Protein AF-A0A8C1Q3W9-F1 (afdb_monomer_lite)

Foldseek 3Di:
DLVVVVVLCCCLVPVLVVLVVVLVVLVVVLVVLVVVLVVLLVVLVVQLVVLVVLCVDPPRNVVSVVSNVVSVVVNVVSVVVVVVSVCCVVVPSVVSVVVSVVSVVVVVVVVVVVVVVLVVVVVVVVVCVVVVPDDPPVVVVVVVSVCCVPPVD

Secondary structure (DSSP, 8-state):
-HHHHHHHHHIIIIIHHHHHHHHHHHHHHHHHHHHHHHHHHHHHHHHHHHHHHHHTSTTTHHHHHHHHHHHHHHHHHHHHHHHHHHHIIIIIIIHHHHHHHHHHHHHHHHHHHHHHHHHHHHHHHHHHHHTT--SSSHHHHHHHHHHHHHH--

Organism: Cyprinus carpio (NCBI:txid7962)

pLDDT: mean 86.22, std 15.68, range [40.78, 98.06]

Radius of gyration: 32.26 Å; chains: 1; bounding box: 64×24×93 Å

Sequence (153 aa):
MMVLFWVIQNLMDQFNPGLQQLVTLGNGYIKAFQALALTSEAYFSTLAKMGEQALNTLSSRSLGDVLIQISETQRKLTAEVEGVFRWFHVEVLQAMDKNVKLDEEYIEGSRRVYELEVRSQAAALERQLRRGAFRDSLVSLCIHMCINLHFGL

Structure (mmCIF, N/CA/C/O backbone):
data_AF-A0A8C1Q3W9-F1
#
_entry.id   AF-A0A8C1Q3W9-F1
#
loop_
_atom_site.group_PDB
_atom_site.id
_atom_site.type_symbol
_atom_site.label_atom_id
_atom_site.label_alt_id
_atom_site.label_comp_id
_atom_site.label_asym_id
_atom_site.label_entity_id
_atom_site.label_seq_id
_atom_site.pdbx_PDB_ins_code
_atom_site.Cartn_x
_atom_site.Cartn_y
_atom_site.Cartn_z
_atom_site.occupancy
_atom_site.B_iso_or_equiv
_atom_site.auth_seq_id
_atom_site.auth_comp_id
_atom_site.auth_asym_id
_atom_site.auth_atom_id
_atom_site.pdbx_PDB_model_num
ATOM 1 N N . MET A 1 1 ? 9.306 11.105 -34.667 1.00 58.03 1 MET A N 1
ATOM 2 C CA . MET A 1 1 ? 10.291 10.429 -33.796 1.00 58.03 1 MET A CA 1
ATOM 3 C C . MET A 1 1 ? 10.393 11.108 -32.429 1.00 58.03 1 MET A C 1
ATOM 5 O O . MET A 1 1 ? 10.198 10.426 -31.434 1.00 58.03 1 MET A O 1
ATOM 9 N N . MET A 1 2 ? 10.536 12.439 -32.374 1.00 67.81 2 MET A N 1
ATOM 10 C CA . MET A 1 2 ? 10.587 13.246 -31.136 1.00 67.81 2 MET A CA 1
ATOM 11 C C . MET A 1 2 ? 9.444 12.996 -30.121 1.00 67.81 2 MET A C 1
ATOM 13 O O . MET A 1 2 ? 9.689 12.917 -28.922 1.00 67.81 2 MET A O 1
ATOM 17 N N . VAL A 1 3 ? 8.200 12.798 -30.584 1.00 74.62 3 VAL A N 1
ATOM 18 C CA . VAL A 1 3 ? 7.041 12.528 -29.700 1.00 74.62 3 VAL A CA 1
ATOM 19 C C . VAL A 1 3 ? 7.168 11.187 -28.971 1.00 74.62 3 VAL A C 1
ATOM 21 O O . VAL A 1 3 ? 6.897 11.114 -27.779 1.00 74.62 3 VAL A O 1
ATOM 24 N N . LEU A 1 4 ? 7.609 10.132 -29.662 1.00 79.25 4 LEU A N 1
ATOM 25 C CA . LEU A 1 4 ? 7.753 8.804 -29.059 1.00 79.25 4 LEU A CA 1
ATOM 26 C C . LEU A 1 4 ? 8.857 8.804 -27.995 1.00 79.25 4 LEU A C 1
ATOM 28 O O . LEU A 1 4 ? 8.660 8.262 -26.914 1.00 79.25 4 LEU A O 1
ATOM 32 N N . PHE A 1 5 ? 9.984 9.463 -28.281 1.00 79.56 5 PHE A N 1
ATOM 33 C CA . PHE A 1 5 ? 11.069 9.626 -27.315 1.00 79.56 5 PHE A CA 1
ATOM 34 C C . PHE A 1 5 ? 10.598 10.361 -26.054 1.00 79.56 5 PHE A C 1
ATOM 36 O O . PHE A 1 5 ? 10.827 9.884 -24.947 1.00 79.56 5 PHE A O 1
ATOM 43 N N . TRP A 1 6 ? 9.871 11.471 -26.216 1.00 83.88 6 TRP A N 1
ATOM 44 C CA . TRP A 1 6 ? 9.343 12.229 -25.083 1.00 83.88 6 TRP A CA 1
ATOM 45 C C . TRP A 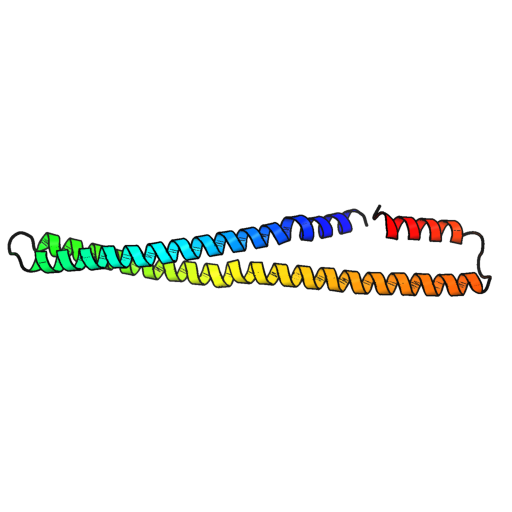1 6 ? 8.366 11.414 -24.227 1.00 83.88 6 TRP A C 1
ATOM 47 O O . TRP A 1 6 ? 8.448 11.463 -23.003 1.00 83.88 6 TRP A O 1
ATOM 57 N N . VAL A 1 7 ? 7.479 10.630 -24.849 1.00 88.06 7 VAL A N 1
ATOM 58 C CA . VAL A 1 7 ? 6.531 9.767 -24.123 1.00 88.06 7 VAL A CA 1
ATOM 59 C C . VAL A 1 7 ? 7.265 8.707 -23.300 1.00 88.06 7 VAL A C 1
ATOM 61 O O . VAL A 1 7 ? 6.957 8.540 -22.124 1.00 88.06 7 VAL A O 1
ATOM 64 N N . ILE A 1 8 ? 8.260 8.028 -23.880 1.00 86.81 8 ILE A N 1
ATOM 65 C CA . ILE A 1 8 ? 9.045 7.009 -23.163 1.00 86.81 8 ILE A CA 1
ATOM 66 C C . ILE A 1 8 ? 9.869 7.638 -22.033 1.00 86.81 8 ILE A C 1
ATOM 68 O O . ILE A 1 8 ? 9.923 7.084 -20.937 1.00 86.81 8 ILE A O 1
ATOM 72 N N . GLN A 1 9 ? 10.457 8.815 -22.262 1.00 88.38 9 GLN A N 1
ATOM 73 C CA . GLN A 1 9 ? 11.195 9.537 -21.227 1.00 88.38 9 GLN A CA 1
ATOM 74 C C . GLN A 1 9 ? 10.273 9.962 -20.077 1.00 88.38 9 GLN A C 1
ATOM 76 O O . GLN A 1 9 ? 10.610 9.778 -18.914 1.00 88.38 9 GLN A O 1
ATOM 81 N N . ASN A 1 10 ? 9.083 10.490 -20.381 1.00 93.12 10 ASN A N 1
ATOM 82 C CA . ASN A 1 10 ? 8.109 10.876 -19.362 1.00 93.12 10 ASN A CA 1
ATOM 83 C C . ASN A 1 10 ? 7.619 9.670 -18.541 1.00 93.12 10 ASN A C 1
ATOM 85 O O . ASN A 1 10 ? 7.509 9.765 -17.317 1.00 93.12 10 ASN A O 1
ATOM 89 N N . LEU A 1 11 ? 7.375 8.537 -19.205 1.00 92.94 11 LEU A N 1
ATOM 90 C CA . LEU A 1 11 ? 6.970 7.293 -18.558 1.00 92.94 11 LEU A CA 1
ATOM 91 C C . LEU A 1 11 ? 8.024 6.821 -17.542 1.00 92.94 11 LEU A C 1
ATOM 93 O O . LEU A 1 11 ? 7.684 6.532 -16.397 1.00 92.94 11 LEU A O 1
ATOM 97 N N . MET A 1 12 ? 9.300 6.807 -17.937 1.00 92.88 12 MET A N 1
ATOM 98 C CA . MET A 1 12 ? 10.393 6.318 -17.089 1.00 92.88 12 MET A CA 1
ATOM 99 C C . MET A 1 12 ? 10.824 7.300 -16.003 1.00 92.88 12 MET A C 1
ATOM 101 O O . MET A 1 12 ? 11.108 6.877 -14.887 1.00 92.88 12 MET A O 1
ATOM 105 N N . ASP A 1 13 ? 10.855 8.597 -16.299 1.00 92.88 13 ASP A N 1
ATOM 106 C CA . ASP A 1 13 ? 11.418 9.586 -15.375 1.00 92.88 13 ASP A CA 1
ATOM 107 C C . ASP A 1 13 ? 10.385 10.166 -14.409 1.00 92.88 13 ASP A C 1
ATOM 109 O O . ASP A 1 13 ? 10.751 10.698 -13.362 1.00 92.88 13 ASP A O 1
ATOM 113 N N . GLN A 1 14 ? 9.097 10.127 -14.765 1.00 94.31 14 GLN A N 1
ATOM 114 C CA . GLN A 1 14 ? 8.042 10.767 -13.975 1.00 94.31 14 GLN A CA 1
ATOM 115 C C . GLN A 1 14 ? 6.964 9.777 -13.556 1.00 94.31 14 GLN A C 1
ATOM 117 O O . GLN A 1 14 ? 6.680 9.653 -12.365 1.00 94.31 14 GLN A O 1
ATOM 122 N N . PHE A 1 15 ? 6.362 9.066 -14.511 1.00 96.06 15 PHE A N 1
ATOM 123 C CA . PHE A 1 15 ? 5.197 8.232 -14.221 1.00 96.06 15 PHE A CA 1
ATOM 124 C C . PHE A 1 15 ? 5.551 7.021 -13.350 1.00 96.06 15 PHE A C 1
ATOM 126 O O . PHE A 1 15 ? 4.966 6.851 -12.281 1.00 96.06 15 PHE A O 1
ATOM 133 N N . ASN A 1 16 ? 6.550 6.227 -13.745 1.00 96.19 16 ASN A N 1
ATOM 134 C CA . ASN A 1 16 ? 6.973 5.033 -13.007 1.00 96.19 16 ASN A CA 1
ATOM 135 C C . ASN A 1 16 ? 7.504 5.348 -11.596 1.00 96.19 16 ASN A C 1
ATOM 137 O O . ASN A 1 16 ? 7.031 4.729 -10.637 1.00 96.19 16 ASN A O 1
ATOM 141 N N . PRO A 1 17 ? 8.388 6.347 -11.404 1.00 97.19 17 PRO A N 1
ATOM 142 C CA . PRO A 1 17 ? 8.774 6.803 -10.070 1.00 97.19 17 PRO A CA 1
ATOM 143 C C . PRO A 1 17 ? 7.583 7.310 -9.244 1.00 97.19 17 PRO A C 1
ATOM 145 O O . PRO A 1 17 ? 7.495 7.032 -8.047 1.00 97.19 17 PRO A O 1
ATOM 148 N N . GLY A 1 18 ? 6.625 7.998 -9.877 1.00 97.44 18 GLY A N 1
ATOM 149 C CA . GLY A 1 18 ? 5.381 8.426 -9.236 1.00 97.44 18 GLY A CA 1
ATOM 150 C C . GLY A 1 18 ? 4.522 7.252 -8.753 1.00 97.44 18 GLY A C 1
ATOM 151 O O . GLY A 1 18 ? 4.019 7.276 -7.628 1.00 97.44 18 GLY A O 1
ATOM 152 N N . LEU A 1 19 ? 4.402 6.186 -9.552 1.00 97.25 19 LEU A N 1
ATOM 153 C CA . LEU A 1 19 ? 3.721 4.952 -9.149 1.00 97.25 19 LEU A CA 1
ATOM 154 C C . LEU A 1 19 ? 4.442 4.246 -7.996 1.00 97.25 19 LEU A C 1
ATOM 156 O O . LEU A 1 19 ? 3.788 3.832 -7.041 1.00 97.25 19 LEU A O 1
ATOM 160 N N . GLN A 1 20 ? 5.774 4.156 -8.020 1.00 97.31 20 GLN A N 1
ATOM 161 C CA . GLN A 1 20 ? 6.545 3.591 -6.901 1.00 97.31 20 GLN A CA 1
ATOM 162 C C . GLN A 1 20 ? 6.360 4.394 -5.606 1.00 97.31 20 GLN A C 1
ATOM 164 O O . GLN A 1 20 ? 6.233 3.822 -4.515 1.00 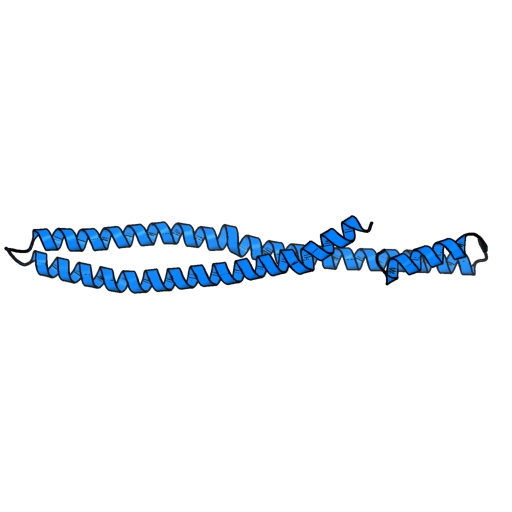97.31 20 GLN A O 1
ATOM 169 N N . GLN A 1 21 ? 6.294 5.724 -5.706 1.00 97.56 21 GLN A N 1
ATOM 170 C CA . GLN A 1 21 ? 5.977 6.575 -4.563 1.00 97.56 21 GLN A CA 1
ATOM 171 C C . GLN A 1 21 ? 4.558 6.302 -4.047 1.00 97.56 21 GLN A C 1
ATOM 173 O O . GLN A 1 21 ? 4.365 6.170 -2.836 1.00 97.56 21 GLN A O 1
ATOM 178 N N . LEU A 1 22 ? 3.575 6.158 -4.940 1.00 97.44 22 LEU A N 1
ATOM 179 C CA . LEU A 1 22 ? 2.203 5.811 -4.569 1.00 97.44 22 LEU A CA 1
ATOM 180 C C . LEU A 1 22 ? 2.126 4.440 -3.879 1.00 97.44 22 LEU A C 1
ATOM 182 O O . LEU A 1 22 ? 1.448 4.312 -2.861 1.00 97.44 22 LEU A O 1
ATOM 186 N N . VAL A 1 23 ? 2.878 3.445 -4.359 1.00 97.88 23 VAL A N 1
ATOM 187 C CA . VAL A 1 23 ? 3.012 2.129 -3.711 1.00 97.88 23 VAL A CA 1
ATOM 188 C C . VAL A 1 23 ? 3.602 2.267 -2.307 1.00 97.88 23 VAL A C 1
ATOM 190 O O . VAL A 1 23 ? 3.104 1.667 -1.353 1.00 97.88 23 VAL A O 1
ATOM 193 N N . THR A 1 24 ? 4.635 3.093 -2.145 1.00 97.75 24 THR A N 1
ATOM 194 C CA . THR A 1 24 ? 5.263 3.353 -0.841 1.00 97.75 24 THR A CA 1
ATOM 195 C C . THR A 1 24 ? 4.275 3.989 0.139 1.00 97.75 24 THR A C 1
ATOM 197 O O . THR A 1 24 ? 4.137 3.524 1.274 1.00 97.75 24 THR A O 1
ATOM 200 N N . LEU A 1 25 ? 3.540 5.011 -0.307 1.00 98.06 25 LEU A N 1
ATOM 201 C CA . LEU A 1 25 ? 2.506 5.675 0.487 1.00 98.06 25 LEU A CA 1
ATOM 202 C C . LEU A 1 25 ? 1.357 4.720 0.833 1.00 98.06 25 LEU A C 1
ATOM 204 O O . LEU A 1 25 ? 0.938 4.664 1.988 1.00 98.06 25 LEU A O 1
ATOM 208 N N . GLY A 1 26 ? 0.896 3.918 -0.128 1.00 97.38 26 GLY A N 1
ATOM 209 C CA . GLY A 1 26 ? -0.143 2.910 0.077 1.00 97.38 26 GLY A CA 1
ATOM 210 C C . GLY A 1 26 ? 0.257 1.854 1.110 1.00 97.38 26 GLY A C 1
ATOM 211 O O . GLY A 1 26 ? -0.532 1.519 1.993 1.00 97.38 26 GLY A O 1
ATOM 212 N N . ASN A 1 27 ? 1.508 1.389 1.077 1.00 96.88 27 ASN A N 1
ATOM 213 C CA . ASN A 1 27 ? 2.042 0.479 2.092 1.00 96.88 27 ASN A CA 1
ATOM 214 C C . ASN A 1 27 ? 2.132 1.139 3.477 1.00 96.88 27 ASN A C 1
ATOM 216 O O . ASN A 1 27 ? 1.846 0.496 4.488 1.00 96.88 27 ASN A O 1
ATOM 220 N N . GLY A 1 28 ? 2.500 2.422 3.538 1.00 97.19 28 GLY A N 1
ATOM 221 C CA . GLY A 1 28 ? 2.447 3.206 4.773 1.00 97.19 28 GLY A CA 1
ATOM 222 C C . GLY A 1 28 ? 1.026 3.299 5.337 1.00 97.19 28 GLY A C 1
ATOM 223 O O . GLY A 1 28 ? 0.820 3.086 6.531 1.00 97.19 28 GLY A O 1
ATOM 224 N N . TYR A 1 29 ? 0.041 3.531 4.468 1.00 96.25 29 TYR A N 1
ATOM 225 C CA . TYR A 1 29 ? -1.371 3.609 4.836 1.00 96.25 29 TYR A CA 1
ATOM 226 C C . TYR A 1 29 ? -1.908 2.277 5.385 1.00 96.25 29 TYR A C 1
ATOM 228 O O . TYR A 1 29 ? -2.546 2.263 6.437 1.00 96.25 29 TYR A O 1
ATOM 236 N N . ILE A 1 30 ? -1.571 1.145 4.753 1.00 95.81 30 ILE A N 1
ATOM 237 C CA . ILE A 1 30 ? -1.917 -0.196 5.262 1.00 95.81 30 ILE A CA 1
ATOM 238 C C . ILE A 1 30 ? -1.329 -0.425 6.658 1.00 95.81 30 ILE A C 1
ATOM 240 O O . ILE A 1 30 ? -2.037 -0.878 7.555 1.00 95.81 30 ILE A O 1
ATOM 244 N N . LYS A 1 31 ? -0.049 -0.093 6.871 1.00 96.00 31 LYS A N 1
ATOM 245 C CA . LYS A 1 31 ? 0.604 -0.254 8.181 1.00 96.00 31 LYS A CA 1
ATOM 246 C C . LYS A 1 31 ? -0.065 0.596 9.260 1.00 96.00 31 LYS A C 1
ATOM 248 O O . LYS A 1 31 ? -0.274 0.118 10.373 1.00 96.00 31 LYS A O 1
ATOM 253 N N . ALA A 1 32 ? -0.420 1.838 8.932 1.00 96.31 32 ALA A N 1
ATOM 254 C CA . ALA A 1 32 ? -1.143 2.716 9.846 1.00 96.31 32 ALA A CA 1
ATOM 255 C C . ALA A 1 32 ? -2.517 2.133 10.211 1.00 96.31 32 ALA A C 1
ATOM 257 O O . ALA A 1 32 ? -2.884 2.121 11.385 1.00 96.31 32 ALA A O 1
ATOM 258 N N . PHE A 1 33 ? -3.242 1.582 9.233 1.00 94.25 33 PHE A N 1
ATOM 259 C CA . PHE A 1 33 ? -4.515 0.915 9.488 1.00 94.25 33 PHE A CA 1
ATOM 260 C C . PHE A 1 33 ? -4.356 -0.342 10.353 1.00 94.25 33 PHE A C 1
ATOM 262 O O . PHE A 1 33 ? -5.115 -0.524 11.297 1.00 94.25 33 PHE A O 1
ATOM 269 N N . GLN A 1 34 ? -3.347 -1.179 10.104 1.00 94.81 34 GLN A N 1
ATOM 270 C CA . GLN A 1 34 ? -3.062 -2.353 10.940 1.00 94.81 34 GLN A CA 1
ATOM 271 C C . GLN A 1 34 ? -2.768 -1.961 12.396 1.00 94.81 34 GLN A C 1
ATOM 273 O O . GLN A 1 34 ? -3.280 -2.585 13.324 1.00 94.81 34 GLN A O 1
ATOM 278 N N . ALA A 1 35 ? -1.991 -0.896 12.610 1.00 95.88 35 ALA A N 1
ATOM 279 C CA . ALA A 1 35 ? -1.732 -0.364 13.946 1.00 95.88 35 ALA A CA 1
ATOM 280 C C . ALA A 1 35 ? -3.013 0.177 14.612 1.00 95.88 35 ALA A C 1
ATOM 282 O O . ALA A 1 35 ? -3.250 -0.063 15.800 1.00 95.88 35 ALA A O 1
ATOM 283 N N . LEU A 1 36 ? -3.869 0.862 13.848 1.00 94.88 36 LEU A N 1
ATOM 284 C CA . LEU A 1 36 ? -5.172 1.324 14.324 1.00 94.88 36 LEU A CA 1
ATOM 285 C C . LEU A 1 36 ? -6.081 0.146 14.699 1.00 94.88 36 LEU A C 1
ATOM 287 O O . LEU A 1 36 ? -6.671 0.158 15.773 1.00 94.88 36 LEU A O 1
ATOM 291 N N . ALA A 1 37 ? -6.156 -0.891 13.864 1.00 94.31 37 ALA A N 1
ATOM 292 C CA . ALA A 1 37 ? -6.959 -2.083 14.120 1.00 94.31 37 ALA A CA 1
ATOM 293 C C . ALA A 1 37 ? -6.520 -2.772 15.421 1.00 94.31 37 ALA A C 1
ATOM 295 O O . ALA A 1 37 ? -7.350 -3.003 16.299 1.00 94.31 37 ALA A O 1
ATOM 296 N N . LEU A 1 38 ? -5.213 -2.985 15.605 1.00 94.56 38 LEU A N 1
ATOM 297 C CA . LEU A 1 38 ? -4.652 -3.587 16.820 1.00 94.56 38 LEU A CA 1
ATOM 298 C C . LEU A 1 38 ? -4.938 -2.763 18.082 1.00 94.56 38 LEU A C 1
ATOM 300 O O . LEU A 1 38 ? -5.344 -3.312 19.107 1.00 94.56 38 LEU A O 1
ATOM 304 N N . THR A 1 39 ? -4.741 -1.445 18.025 1.00 95.50 39 THR A N 1
ATOM 305 C CA . THR A 1 39 ? -5.014 -0.571 19.179 1.00 95.50 39 THR A CA 1
ATOM 306 C C . THR A 1 39 ? -6.510 -0.470 19.474 1.00 95.50 39 THR A C 1
ATOM 308 O O . THR A 1 39 ? -6.906 -0.487 20.641 1.00 95.50 39 THR A O 1
ATOM 311 N N . SER A 1 40 ? -7.353 -0.446 18.437 1.00 95.12 40 SER A N 1
ATOM 312 C CA . SER A 1 40 ? -8.807 -0.476 18.584 1.00 95.12 40 SER A CA 1
ATOM 313 C C . SER A 1 40 ? -9.280 -1.781 19.225 1.00 95.12 40 SER A C 1
ATOM 315 O O . SER A 1 40 ? -10.077 -1.732 20.156 1.00 95.12 40 SER A O 1
ATOM 317 N N . GLU A 1 41 ? -8.736 -2.937 18.835 1.00 95.56 41 GLU A N 1
ATOM 318 C CA . GLU A 1 41 ? -9.114 -4.225 19.423 1.00 95.56 41 GLU A CA 1
ATOM 319 C C . GLU A 1 41 ? -8.831 -4.254 20.929 1.00 95.56 41 GLU A C 1
ATOM 321 O O . GLU A 1 41 ? -9.688 -4.650 21.718 1.00 95.56 41 GLU A O 1
ATOM 326 N N . ALA A 1 42 ? -7.674 -3.744 21.361 1.00 96.12 42 ALA A N 1
ATOM 327 C CA . ALA A 1 42 ? -7.355 -3.634 22.785 1.00 96.12 42 ALA A CA 1
ATOM 328 C C . ALA A 1 42 ? -8.347 -2.724 23.540 1.00 96.12 42 ALA A C 1
ATOM 330 O O . ALA A 1 42 ? -8.793 -3.061 24.646 1.00 96.12 42 ALA A O 1
ATOM 331 N N . TYR A 1 43 ? -8.727 -1.593 22.937 1.00 97.25 43 TYR A N 1
ATOM 332 C CA . TYR A 1 43 ? -9.710 -0.667 23.499 1.00 97.25 43 TYR A CA 1
ATOM 333 C C . TYR A 1 43 ? -11.091 -1.319 23.632 1.00 97.25 43 TYR A C 1
ATOM 335 O O . TYR A 1 43 ? -11.654 -1.364 24.726 1.00 97.25 43 TYR A O 1
ATOM 343 N N . PHE A 1 44 ? -11.621 -1.885 22.546 1.00 97.69 44 PHE A N 1
ATOM 344 C CA . PHE A 1 44 ? -12.962 -2.467 22.528 1.00 97.69 44 PHE A CA 1
ATOM 345 C C . PHE A 1 44 ? -13.049 -3.784 23.306 1.00 97.69 44 PHE A C 1
ATOM 347 O O . PHE A 1 44 ? -14.098 -4.074 23.883 1.00 97.69 44 PHE A O 1
ATOM 354 N N . SER A 1 45 ? -11.954 -4.539 23.425 1.00 97.00 45 SER A N 1
ATOM 355 C CA . SER A 1 45 ? -11.857 -5.681 24.342 1.00 97.00 45 SER A CA 1
ATOM 356 C C . SER A 1 45 ? -11.982 -5.238 25.801 1.00 97.00 45 SER A C 1
ATOM 358 O O . SER A 1 45 ? -12.716 -5.841 26.584 1.00 97.00 45 SER A O 1
ATOM 360 N N . THR A 1 46 ? -11.323 -4.138 26.174 1.00 97.62 46 THR A N 1
ATOM 361 C CA . THR A 1 46 ? -11.447 -3.567 27.523 1.00 97.62 46 THR A CA 1
ATOM 362 C C . THR A 1 46 ? -12.856 -3.030 27.768 1.00 97.62 46 THR A C 1
ATOM 364 O O . THR A 1 46 ? -13.438 -3.290 28.819 1.00 97.62 46 THR A O 1
ATOM 367 N N . LEU A 1 47 ? -13.443 -2.358 26.775 1.00 97.38 47 LEU A N 1
ATOM 368 C CA . LEU A 1 47 ? -14.816 -1.861 26.836 1.00 97.38 47 LEU A CA 1
ATOM 369 C C . LEU A 1 47 ? -15.838 -2.997 27.010 1.00 97.38 47 LEU A C 1
ATOM 371 O O . LEU A 1 47 ? -16.757 -2.878 27.818 1.00 97.38 47 LEU A O 1
ATOM 375 N N . ALA A 1 48 ? -15.639 -4.127 26.323 1.00 97.56 48 ALA A N 1
ATOM 376 C CA . ALA A 1 48 ? -16.492 -5.306 26.464 1.00 97.56 48 ALA A CA 1
ATOM 377 C C . ALA A 1 48 ? -16.434 -5.870 27.891 1.00 97.56 48 ALA A C 1
ATOM 379 O O . ALA A 1 48 ? -17.477 -6.137 28.480 1.00 97.56 48 ALA A O 1
ATOM 380 N N . LYS A 1 49 ? -15.238 -5.951 28.494 1.00 97.06 49 LYS A N 1
ATOM 381 C CA . LYS A 1 49 ? -15.067 -6.378 29.896 1.00 97.06 49 LYS A CA 1
ATOM 382 C C . LYS A 1 49 ? -15.775 -5.447 30.883 1.00 97.06 49 LYS A C 1
ATOM 384 O O . LYS A 1 49 ? -16.349 -5.916 31.861 1.00 97.06 49 LYS A O 1
ATOM 389 N N . MET A 1 50 ? -15.764 -4.134 30.636 1.00 96.38 50 MET A N 1
ATOM 390 C CA . MET A 1 50 ? -16.545 -3.184 31.442 1.00 96.38 50 MET A CA 1
ATOM 391 C C . MET A 1 50 ? -18.051 -3.439 31.289 1.00 96.38 50 MET A C 1
ATOM 393 O O . MET A 1 50 ? -18.789 -3.387 32.273 1.00 96.38 50 MET A O 1
ATOM 397 N N . GLY A 1 51 ? -18.501 -3.774 30.078 1.00 96.56 51 GLY A N 1
ATOM 398 C CA . GLY A 1 51 ? -19.875 -4.199 29.819 1.00 96.56 51 GLY A CA 1
ATOM 399 C C . GLY A 1 51 ? -20.263 -5.472 30.579 1.00 96.56 51 GLY A C 1
ATOM 400 O O . GLY A 1 51 ? -21.295 -5.494 31.246 1.00 96.56 51 GLY A O 1
ATOM 401 N N . GLU A 1 52 ? -19.401 -6.493 30.575 1.00 96.06 52 GLU A N 1
ATOM 402 C CA . GLU A 1 52 ? -19.587 -7.731 31.348 1.00 96.06 52 GLU A CA 1
ATOM 403 C C . GLU A 1 52 ? -19.698 -7.459 32.857 1.00 96.06 52 GLU A C 1
ATOM 405 O O . GLU A 1 52 ? -20.530 -8.049 33.547 1.00 96.06 52 GLU A O 1
ATOM 410 N N . GLN A 1 53 ? -18.898 -6.532 33.389 1.00 95.44 53 GLN A N 1
ATOM 411 C CA . GLN A 1 53 ? -19.001 -6.114 34.789 1.00 95.44 53 GLN A CA 1
ATOM 412 C C . GLN A 1 53 ? -20.335 -5.413 35.083 1.00 95.44 53 GLN A C 1
ATOM 414 O O . GLN A 1 53 ? -20.981 -5.728 36.083 1.00 95.44 53 GLN A O 1
ATOM 419 N N . ALA A 1 54 ? -20.780 -4.511 34.205 1.00 95.06 54 ALA A N 1
ATOM 420 C CA . ALA A 1 54 ? -22.046 -3.792 34.354 1.00 95.06 54 ALA A CA 1
ATOM 421 C C . ALA A 1 54 ? -23.269 -4.728 34.300 1.00 95.06 54 ALA A C 1
ATOM 423 O O . ALA A 1 54 ? -24.219 -4.543 35.070 1.00 95.06 54 ALA A O 1
ATOM 424 N N . LEU A 1 55 ? -23.220 -5.786 33.479 1.00 93.44 55 LEU A N 1
ATOM 425 C CA . LEU A 1 55 ? -24.264 -6.820 33.406 1.00 93.44 55 LEU A CA 1
ATOM 426 C C . LEU A 1 55 ? -24.502 -7.553 34.730 1.00 93.44 55 LEU A C 1
ATOM 428 O O . LEU A 1 55 ? -25.624 -7.985 34.996 1.00 93.44 55 LEU A O 1
ATOM 432 N N . ASN A 1 56 ? -23.474 -7.666 35.572 1.00 90.44 56 ASN A N 1
ATOM 433 C CA . ASN A 1 56 ? -23.567 -8.313 36.882 1.00 90.44 56 ASN A CA 1
ATOM 434 C C . ASN A 1 56 ? -24.203 -7.416 37.961 1.00 90.44 56 ASN A C 1
ATOM 436 O O . ASN A 1 56 ? -24.306 -7.818 39.120 1.00 90.44 56 ASN A O 1
ATOM 440 N N . THR A 1 57 ? -24.648 -6.207 37.604 1.00 89.25 57 THR A N 1
ATOM 441 C CA . THR A 1 57 ? -25.307 -5.272 38.524 1.00 89.25 57 THR A CA 1
ATOM 442 C C . THR A 1 57 ? -26.781 -5.080 38.164 1.00 89.25 57 THR A C 1
ATOM 444 O O . THR A 1 57 ? -27.160 -5.062 36.994 1.00 89.25 57 THR A O 1
ATOM 447 N N . LEU A 1 58 ? -27.634 -4.887 39.174 1.00 80.69 58 LEU A N 1
ATOM 448 C CA . LEU A 1 58 ? -29.074 -4.672 38.971 1.00 80.69 58 LEU A CA 1
ATOM 449 C C . LEU A 1 58 ? -29.394 -3.316 38.320 1.00 80.69 58 LEU A C 1
ATOM 451 O O . LEU A 1 58 ? -30.354 -3.217 37.564 1.00 80.69 58 LEU A O 1
ATOM 455 N N . SER A 1 59 ? -28.603 -2.278 38.603 1.00 91.69 59 SER A N 1
ATOM 456 C CA . SER A 1 59 ? -28.878 -0.903 38.167 1.00 91.69 59 SER A CA 1
ATOM 457 C C . SER A 1 59 ? -28.270 -0.531 36.814 1.00 91.69 59 SER A C 1
ATOM 459 O O . SER A 1 59 ? -28.775 0.390 36.179 1.00 91.69 59 SER A O 1
ATOM 461 N N . SER A 1 60 ? -27.208 -1.214 36.360 1.00 92.50 60 SER A N 1
ATOM 462 C CA . SER A 1 60 ? -26.480 -0.848 35.129 1.00 92.50 60 SER A CA 1
ATOM 463 C C . SER A 1 60 ? -26.478 -1.926 34.041 1.00 92.50 60 SER A C 1
ATOM 465 O O . SER A 1 60 ? -25.732 -1.833 33.070 1.00 92.50 60 SER A O 1
ATOM 467 N N . ARG A 1 61 ? -27.369 -2.919 34.141 1.00 93.62 61 ARG A N 1
ATOM 468 C CA . ARG A 1 61 ? -27.462 -4.019 33.171 1.00 93.62 61 ARG A CA 1
ATOM 469 C C . ARG A 1 61 ? -27.645 -3.548 31.724 1.00 93.62 61 ARG A C 1
ATOM 471 O O . ARG A 1 61 ? -26.895 -3.968 30.854 1.00 93.62 61 ARG A O 1
ATOM 478 N N . SER A 1 62 ? -28.580 -2.630 31.480 1.00 94.19 62 SER A N 1
ATOM 479 C CA . SER A 1 62 ? -28.825 -2.083 30.137 1.00 94.19 62 SER A CA 1
ATOM 480 C C . SER A 1 62 ? -27.619 -1.331 29.568 1.00 94.19 62 SER A C 1
ATOM 482 O O . SER A 1 62 ? -27.392 -1.357 28.363 1.00 94.19 62 SER A O 1
ATOM 484 N N . LEU A 1 63 ? -26.813 -0.690 30.423 1.00 95.50 63 LEU A N 1
ATOM 485 C CA . LEU A 1 63 ? -25.547 -0.084 30.011 1.00 95.50 63 LEU A CA 1
ATOM 486 C C . LEU A 1 63 ? -24.536 -1.163 29.600 1.00 95.50 63 LEU A C 1
ATOM 488 O O . LEU A 1 63 ? -23.843 -0.992 28.601 1.00 95.50 63 LEU A O 1
ATOM 492 N N . GLY A 1 64 ? -24.486 -2.281 30.329 1.00 96.75 64 GLY A N 1
ATOM 493 C CA . GLY A 1 64 ? -23.657 -3.437 29.983 1.00 96.75 64 GLY A CA 1
ATOM 494 C C . GLY A 1 64 ? -23.953 -3.994 28.590 1.00 96.75 64 GLY A C 1
ATOM 495 O O . GLY A 1 64 ? -23.025 -4.166 27.800 1.00 96.75 64 GLY A O 1
ATOM 496 N N . ASP A 1 65 ? -25.236 -4.180 28.262 1.00 96.00 65 ASP A N 1
ATOM 497 C CA . ASP A 1 65 ? -25.676 -4.629 26.932 1.00 96.00 65 ASP A CA 1
ATOM 498 C C . ASP A 1 65 ? -25.195 -3.675 25.821 1.00 96.00 65 ASP A C 1
ATOM 500 O O . ASP A 1 65 ? -24.654 -4.113 24.804 1.00 96.00 65 ASP A O 1
ATOM 504 N N . VAL A 1 66 ? -25.329 -2.358 26.034 1.00 97.31 66 VAL A N 1
ATOM 505 C CA . VAL A 1 66 ? -24.888 -1.333 25.072 1.00 97.31 66 VAL A CA 1
ATOM 506 C C . VAL A 1 66 ? -23.370 -1.362 24.870 1.00 97.31 66 VAL A C 1
ATOM 508 O O . VAL A 1 66 ? -22.906 -1.312 23.731 1.00 97.31 66 VAL A O 1
ATOM 511 N N . LEU A 1 67 ? -22.580 -1.469 25.944 1.00 97.62 67 LEU A N 1
ATOM 512 C CA . LEU A 1 67 ? -21.115 -1.504 25.855 1.00 97.62 67 LEU A CA 1
ATOM 513 C C . LEU A 1 67 ? -20.616 -2.723 25.069 1.00 97.62 67 LEU A C 1
ATOM 515 O O . LEU A 1 67 ? -19.746 -2.589 24.208 1.00 97.62 67 LEU A O 1
ATOM 519 N N . ILE A 1 68 ? -21.201 -3.897 25.318 1.00 97.19 68 ILE A N 1
ATOM 520 C CA . ILE A 1 68 ? -20.862 -5.126 24.589 1.00 97.19 68 ILE A CA 1
ATOM 521 C C . ILE A 1 68 ? -21.253 -4.997 23.114 1.00 97.19 68 ILE A C 1
ATOM 523 O O . ILE A 1 68 ? -20.446 -5.314 22.237 1.00 97.19 68 ILE A O 1
ATOM 527 N N . GLN A 1 69 ? -22.447 -4.467 22.826 1.00 97.81 69 GLN A N 1
ATOM 528 C CA . GLN A 1 69 ? -22.912 -4.261 21.455 1.00 97.81 69 GLN A CA 1
ATOM 529 C C . GLN A 1 69 ? -22.007 -3.297 20.674 1.00 97.81 69 GLN A C 1
ATOM 531 O O . GLN A 1 69 ? -21.709 -3.554 19.504 1.00 97.81 69 GLN A O 1
ATOM 536 N N . ILE A 1 70 ? -21.530 -2.217 21.303 1.00 97.69 70 ILE A N 1
ATOM 537 C CA . ILE A 1 70 ? -20.561 -1.291 20.699 1.00 97.69 70 ILE A CA 1
ATOM 538 C C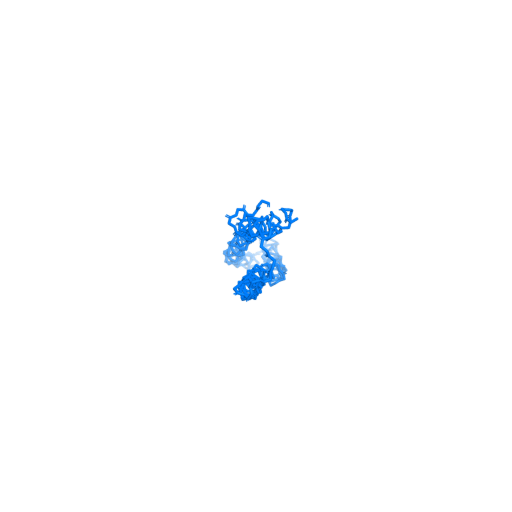 . ILE A 1 70 ? -19.266 -2.036 20.350 1.00 97.69 70 ILE A C 1
ATOM 540 O O . ILE A 1 70 ? -18.801 -1.956 19.211 1.00 97.69 70 ILE A O 1
ATOM 544 N N . SER A 1 71 ? -18.712 -2.809 21.288 1.00 97.69 71 SER A N 1
ATOM 545 C CA . SER A 1 71 ? -17.482 -3.578 21.064 1.00 97.69 71 SER A CA 1
ATOM 546 C C . SER A 1 71 ? -17.613 -4.642 19.973 1.00 97.69 71 SER A C 1
ATOM 548 O O . SER A 1 71 ? -16.680 -4.866 19.201 1.00 97.69 71 SER A O 1
ATOM 550 N N . GLU A 1 72 ? -18.752 -5.326 19.883 1.00 96.38 72 GLU A N 1
ATOM 551 C CA . GLU A 1 72 ? -19.018 -6.277 18.799 1.00 96.38 72 GLU A CA 1
ATOM 552 C C . GLU A 1 72 ? -19.200 -5.590 17.449 1.00 96.38 72 GLU A C 1
ATOM 554 O O . GLU A 1 72 ? -18.685 -6.075 16.440 1.00 96.38 72 GLU A O 1
ATOM 559 N N . THR A 1 73 ? -19.906 -4.460 17.422 1.00 97.12 73 THR A N 1
ATOM 560 C CA . THR A 1 73 ? -20.126 -3.686 16.195 1.00 97.12 73 THR A CA 1
ATOM 561 C C . THR A 1 73 ? -18.802 -3.182 15.639 1.00 97.12 73 THR A C 1
ATOM 563 O O . THR A 1 73 ? -18.555 -3.339 14.443 1.00 97.12 73 THR A O 1
ATOM 566 N N . GLN A 1 74 ? -17.909 -2.672 16.496 1.00 96.69 74 GLN A N 1
ATOM 567 C CA . GLN A 1 74 ? -16.584 -2.268 16.043 1.00 96.69 74 GLN A CA 1
ATOM 568 C C . GLN A 1 74 ? -15.790 -3.453 15.487 1.00 96.69 74 GLN A C 1
ATOM 570 O O . GLN A 1 74 ? -15.218 -3.333 14.409 1.00 96.69 74 GLN A O 1
ATOM 575 N N . ARG A 1 75 ? -15.760 -4.603 16.175 1.00 95.12 75 ARG A N 1
ATOM 576 C CA . ARG A 1 75 ? -15.013 -5.778 15.690 1.00 95.12 75 ARG A CA 1
ATOM 577 C C . ARG A 1 75 ? -15.475 -6.233 14.310 1.00 95.12 75 ARG A C 1
ATOM 579 O O . ARG A 1 75 ? -14.642 -6.515 13.452 1.00 95.12 75 ARG A O 1
ATOM 586 N N . LYS A 1 76 ? -16.791 -6.253 14.076 1.00 95.31 76 LYS A N 1
ATOM 587 C CA . LYS A 1 76 ? -17.361 -6.560 12.755 1.00 95.31 76 LYS A CA 1
ATOM 588 C C . LYS A 1 76 ? -16.929 -5.529 11.714 1.00 95.31 76 LYS A C 1
ATOM 590 O O . LYS A 1 76 ? -16.441 -5.914 10.659 1.00 95.31 76 LYS A O 1
ATOM 595 N N . LEU A 1 77 ? -17.040 -4.237 12.029 1.00 94.81 77 LEU A N 1
ATOM 596 C CA . LEU A 1 77 ? -16.614 -3.160 11.132 1.00 94.81 77 LEU A CA 1
ATOM 597 C C . LEU A 1 77 ? -15.125 -3.271 10.767 1.00 94.81 77 LEU A C 1
ATOM 599 O O . LEU A 1 77 ? -14.779 -3.183 9.592 1.00 94.81 77 LEU A O 1
ATOM 603 N N . THR A 1 78 ? -14.250 -3.504 11.747 1.00 94.25 78 THR A N 1
ATOM 604 C CA . THR A 1 78 ? -12.812 -3.684 11.508 1.00 94.25 78 THR A CA 1
ATOM 605 C C . THR A 1 78 ? -12.550 -4.875 10.581 1.00 94.25 78 THR A C 1
ATOM 607 O O . THR A 1 78 ? -11.782 -4.732 9.634 1.00 94.25 78 THR A O 1
ATOM 610 N N . ALA A 1 79 ? -13.227 -6.013 10.782 1.00 92.38 79 ALA A N 1
ATOM 611 C CA . ALA A 1 79 ? -13.065 -7.205 9.943 1.00 92.38 79 ALA A CA 1
ATOM 612 C C . ALA A 1 79 ? -13.504 -6.990 8.480 1.00 92.38 79 ALA A C 1
ATOM 614 O O . ALA A 1 79 ? -12.820 -7.443 7.558 1.00 92.38 79 ALA A O 1
ATOM 615 N N . GLU A 1 80 ? -14.609 -6.273 8.254 1.00 93.06 80 GLU A N 1
ATOM 616 C CA . GLU A 1 80 ? -15.062 -5.898 6.905 1.00 93.06 80 GLU A CA 1
ATOM 617 C C . GLU A 1 80 ? -14.027 -5.005 6.207 1.00 93.06 80 GLU A C 1
ATOM 619 O O . GLU A 1 80 ? -13.623 -5.250 5.066 1.00 93.06 80 GLU A O 1
ATOM 624 N N . VAL A 1 81 ? -13.530 -3.991 6.920 1.00 92.56 81 VAL A N 1
ATOM 625 C CA . VAL A 1 81 ? -12.547 -3.049 6.376 1.00 92.56 81 VAL A CA 1
ATOM 626 C C . VAL A 1 81 ? -11.206 -3.739 6.099 1.00 92.56 81 VAL A C 1
ATOM 628 O O . VAL A 1 81 ? -10.584 -3.468 5.072 1.00 92.56 81 VAL A O 1
ATOM 631 N N . GLU A 1 82 ? -10.773 -4.695 6.925 1.00 92.62 82 GLU A N 1
ATOM 632 C CA . GLU A 1 82 ? -9.586 -5.508 6.630 1.00 92.62 82 GLU A CA 1
ATOM 633 C C . GLU A 1 82 ? -9.676 -6.234 5.280 1.00 92.62 82 GLU A C 1
ATOM 635 O O . GLU A 1 82 ? -8.666 -6.362 4.585 1.00 92.62 82 GLU A O 1
ATOM 640 N N . GLY A 1 83 ? -10.867 -6.701 4.888 1.00 92.12 83 GLY A N 1
ATOM 641 C CA . GLY A 1 83 ? -11.094 -7.297 3.571 1.00 92.12 83 GLY A CA 1
ATOM 642 C C . GLY A 1 83 ? -10.768 -6.323 2.439 1.00 92.12 83 GLY A C 1
ATOM 643 O O . GLY A 1 83 ? -10.043 -6.675 1.507 1.00 92.12 83 GLY A O 1
ATOM 644 N N . VAL A 1 84 ? -11.220 -5.075 2.574 1.00 93.94 84 VAL A N 1
ATOM 645 C CA . VAL A 1 84 ? -10.942 -3.991 1.620 1.00 93.94 84 VAL A CA 1
ATOM 646 C C . VAL A 1 84 ? -9.446 -3.678 1.555 1.00 93.94 84 VAL A C 1
ATOM 648 O O . VAL A 1 84 ? -8.900 -3.541 0.462 1.00 93.94 84 VAL A O 1
ATOM 651 N N . PHE A 1 85 ? -8.750 -3.621 2.694 1.00 93.62 85 PHE A N 1
ATOM 652 C CA . PHE A 1 85 ? -7.303 -3.368 2.718 1.00 93.62 85 PHE A CA 1
ATOM 653 C C . PHE A 1 85 ? -6.482 -4.514 2.123 1.00 93.62 85 PHE A C 1
ATOM 655 O O . PHE A 1 85 ? -5.489 -4.258 1.440 1.00 93.62 85 PHE A O 1
ATOM 662 N N . ARG A 1 86 ? -6.891 -5.772 2.339 1.00 93.50 86 ARG A N 1
ATOM 663 C CA . ARG A 1 86 ? -6.264 -6.932 1.686 1.00 93.50 86 ARG A CA 1
ATOM 664 C C . ARG A 1 86 ? -6.419 -6.857 0.170 1.00 93.50 86 ARG A C 1
ATOM 666 O O . ARG A 1 86 ? -5.433 -7.020 -0.543 1.00 93.50 86 ARG A O 1
ATOM 673 N N . TRP A 1 87 ? -7.625 -6.556 -0.306 1.00 95.50 87 TRP A N 1
ATOM 674 C CA . TRP A 1 87 ? -7.890 -6.357 -1.730 1.00 95.50 87 TRP A CA 1
ATOM 675 C C . TRP A 1 87 ? -7.062 -5.201 -2.300 1.00 95.50 87 TRP A C 1
ATOM 677 O O . TRP A 1 87 ? -6.370 -5.382 -3.294 1.00 95.50 87 TRP A O 1
ATOM 687 N N . PHE A 1 88 ? -7.040 -4.047 -1.628 1.00 96.12 88 PHE A N 1
ATOM 688 C CA . PHE A 1 88 ? -6.245 -2.889 -2.042 1.00 96.12 88 PHE A CA 1
ATOM 689 C C . PHE A 1 88 ? -4.750 -3.222 -2.142 1.00 96.12 88 PHE A C 1
ATOM 691 O O . PHE A 1 88 ? -4.081 -2.830 -3.097 1.00 96.12 88 PHE A O 1
ATOM 698 N N . HIS A 1 89 ? -4.215 -3.986 -1.187 1.00 96.00 89 HIS A N 1
ATOM 699 C CA . HIS A 1 89 ? -2.819 -4.405 -1.226 1.00 96.00 89 HIS A CA 1
ATOM 700 C C . HIS A 1 89 ? -2.504 -5.273 -2.454 1.00 96.00 89 HIS A C 1
ATOM 702 O O . HIS A 1 89 ? -1.525 -5.005 -3.149 1.00 96.00 89 HIS A O 1
ATOM 708 N N . VAL A 1 90 ? -3.325 -6.290 -2.730 1.00 95.12 90 VAL A N 1
ATOM 709 C CA . VAL A 1 90 ? -3.073 -7.262 -3.808 1.00 95.12 90 VAL A CA 1
ATOM 710 C C . VAL A 1 90 ? -3.419 -6.686 -5.181 1.00 95.12 90 VAL A C 1
ATOM 712 O O . VAL A 1 90 ? -2.586 -6.671 -6.081 1.00 95.12 90 VAL A O 1
ATOM 715 N N . GLU A 1 91 ? -4.628 -6.165 -5.348 1.00 96.62 91 GLU A N 1
ATOM 716 C CA . GLU A 1 91 ? -5.147 -5.786 -6.665 1.00 96.62 91 GLU A CA 1
ATOM 717 C C . GLU A 1 91 ? -4.666 -4.408 -7.123 1.00 96.62 91 GLU A C 1
ATOM 719 O O . GLU A 1 91 ? -4.633 -4.135 -8.320 1.00 96.62 91 GLU A O 1
ATOM 724 N N . VAL A 1 92 ? -4.271 -3.533 -6.191 1.00 96.62 92 VAL A N 1
ATOM 725 C CA . VAL A 1 92 ? -3.809 -2.179 -6.527 1.00 96.62 92 VAL A CA 1
ATOM 726 C C . VAL A 1 92 ? -2.306 -2.053 -6.327 1.00 96.62 92 VAL A C 1
ATOM 728 O O . VAL A 1 92 ? -1.582 -1.824 -7.293 1.00 96.62 92 VAL A O 1
ATOM 731 N N . LEU A 1 93 ? -1.805 -2.218 -5.098 1.00 97.75 93 LEU A N 1
ATOM 732 C CA . LEU A 1 93 ? -0.397 -1.912 -4.813 1.00 97.75 93 LEU A CA 1
ATOM 733 C C . LEU A 1 93 ? 0.570 -2.902 -5.469 1.00 97.75 93 LEU A C 1
ATOM 735 O O . LEU A 1 93 ? 1.546 -2.477 -6.083 1.00 97.75 93 LEU A O 1
ATOM 739 N N . GLN A 1 94 ? 0.306 -4.209 -5.374 1.00 97.00 94 GLN A N 1
ATOM 740 C CA . GLN A 1 94 ? 1.159 -5.210 -6.024 1.00 97.00 94 GLN A CA 1
ATOM 741 C C . GLN A 1 94 ? 1.054 -5.142 -7.551 1.00 97.00 94 GLN A C 1
ATOM 743 O O . GLN A 1 94 ? 2.062 -5.322 -8.234 1.00 97.00 94 GLN A O 1
ATOM 748 N N . ALA A 1 95 ? -0.129 -4.841 -8.096 1.00 96.94 95 ALA A N 1
ATOM 749 C CA . ALA A 1 95 ? -0.302 -4.637 -9.532 1.00 96.94 95 ALA A CA 1
ATOM 750 C C . ALA A 1 95 ? 0.509 -3.433 -10.039 1.00 96.94 95 ALA A C 1
ATOM 752 O O . ALA A 1 95 ? 1.210 -3.550 -11.042 1.00 96.94 95 ALA A O 1
ATOM 753 N N . MET A 1 96 ? 0.479 -2.303 -9.322 1.00 97.12 96 MET A N 1
ATOM 754 C CA . MET A 1 96 ? 1.296 -1.127 -9.645 1.00 97.12 96 MET A CA 1
ATOM 755 C C . MET A 1 96 ? 2.794 -1.442 -9.590 1.00 97.12 96 MET A C 1
AT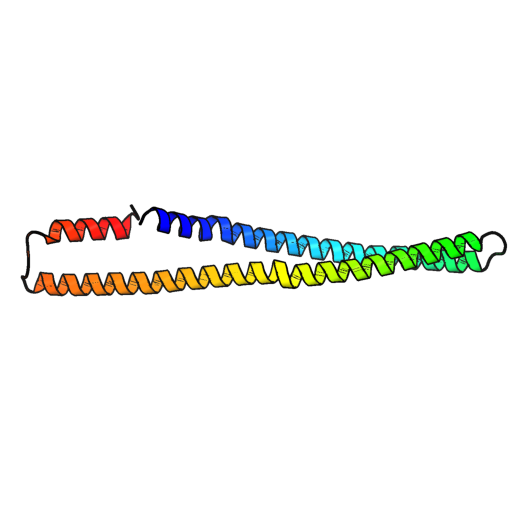OM 757 O O . MET A 1 96 ? 3.509 -1.141 -10.541 1.00 97.12 96 MET A O 1
ATOM 761 N N . ASP A 1 97 ? 3.265 -2.089 -8.519 1.00 96.62 97 ASP A N 1
ATOM 762 C CA . ASP A 1 97 ? 4.680 -2.461 -8.368 1.00 96.62 97 ASP A CA 1
ATOM 763 C C . ASP A 1 97 ? 5.149 -3.405 -9.486 1.00 96.62 97 ASP A C 1
ATOM 765 O O . ASP A 1 97 ? 6.232 -3.242 -10.051 1.00 96.62 97 ASP A O 1
ATOM 769 N N . LYS A 1 98 ? 4.303 -4.374 -9.854 1.00 97.19 98 LYS A N 1
ATOM 770 C CA . LYS A 1 98 ? 4.567 -5.291 -10.964 1.00 97.19 98 LYS A CA 1
ATOM 771 C C . LYS A 1 98 ? 4.616 -4.564 -12.307 1.00 97.19 98 LYS A C 1
ATOM 773 O O . LYS A 1 98 ? 5.510 -4.847 -13.097 1.00 97.19 98 LYS A O 1
ATOM 778 N N . ASN A 1 99 ? 3.679 -3.657 -12.572 1.00 96.25 99 ASN A N 1
ATOM 779 C CA . ASN A 1 99 ? 3.632 -2.928 -13.839 1.00 96.25 99 ASN A CA 1
ATOM 780 C C . ASN A 1 99 ? 4.870 -2.052 -14.025 1.00 96.25 99 ASN A C 1
ATOM 782 O O . ASN A 1 99 ? 5.464 -2.092 -15.094 1.00 96.25 99 ASN A O 1
ATOM 786 N N . VAL A 1 100 ? 5.327 -1.363 -12.973 1.00 96.50 100 VAL A N 1
ATOM 787 C CA . VAL A 1 100 ? 6.561 -0.567 -13.052 1.00 96.50 100 VAL A CA 1
ATOM 788 C C . VAL A 1 100 ? 7.764 -1.434 -13.439 1.00 96.50 100 VAL A C 1
ATOM 790 O O . VAL A 1 100 ? 8.545 -1.042 -14.302 1.00 96.50 100 VAL A O 1
ATOM 793 N N . LYS A 1 101 ? 7.894 -2.629 -12.848 1.00 95.81 101 LYS A N 1
ATOM 794 C CA . LYS A 1 101 ? 8.971 -3.574 -13.192 1.00 95.81 101 LYS A CA 1
ATOM 795 C C . LYS A 1 101 ? 8.879 -4.049 -14.641 1.00 95.81 101 LYS A C 1
ATOM 797 O O . LYS A 1 101 ? 9.886 -4.075 -15.338 1.00 95.81 101 LYS A O 1
ATOM 802 N N . LEU A 1 102 ? 7.675 -4.401 -15.097 1.00 96.88 102 LEU A N 1
ATOM 803 C CA . LEU A 1 102 ? 7.453 -4.830 -16.479 1.00 96.88 102 LEU A CA 1
ATOM 804 C C . LEU A 1 102 ? 7.773 -3.717 -17.481 1.00 96.88 102 LEU A C 1
ATOM 806 O O . LEU A 1 102 ? 8.376 -3.994 -18.516 1.00 96.88 102 LEU A O 1
ATOM 810 N N . ASP A 1 103 ? 7.407 -2.475 -17.173 1.00 95.31 103 ASP A N 1
ATOM 811 C CA . ASP A 1 103 ? 7.696 -1.325 -18.029 1.00 95.31 103 ASP A CA 1
ATOM 812 C C . ASP A 1 103 ? 9.206 -1.063 -18.120 1.00 95.31 103 ASP A C 1
ATOM 814 O O . ASP A 1 103 ? 9.731 -0.845 -19.214 1.00 95.31 103 ASP A O 1
ATOM 818 N N . GLU A 1 104 ? 9.922 -1.143 -16.994 1.00 93.19 104 GLU A N 1
ATOM 819 C CA . GLU A 1 104 ? 11.380 -0.997 -16.951 1.00 93.19 104 GLU A CA 1
ATOM 820 C C . GLU A 1 104 ? 12.085 -2.083 -17.778 1.00 93.19 104 GLU A C 1
ATOM 822 O O . GLU A 1 104 ? 12.887 -1.767 -18.662 1.00 93.19 104 GLU A O 1
ATOM 827 N N . GLU A 1 105 ? 11.727 -3.353 -17.566 1.00 94.94 105 GLU A N 1
ATOM 828 C CA . GLU A 1 105 ? 12.273 -4.490 -18.317 1.00 94.94 105 GLU A CA 1
ATOM 829 C C . GLU A 1 105 ? 11.981 -4.376 -19.819 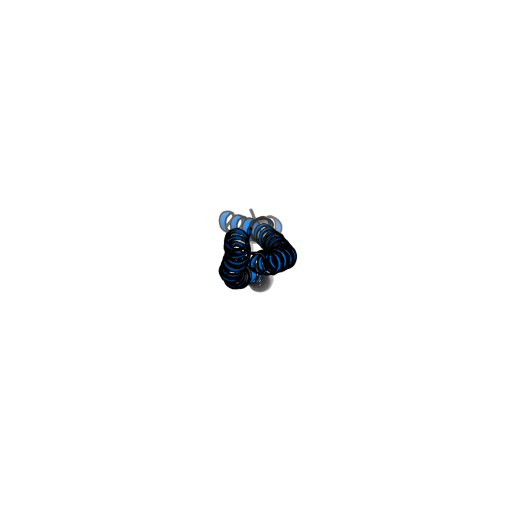1.00 94.94 105 GLU A C 1
ATOM 831 O O . GLU A 1 105 ? 12.858 -4.618 -20.657 1.00 94.94 105 GLU A O 1
ATOM 836 N N . TYR A 1 106 ? 10.757 -3.985 -20.179 1.00 93.56 106 TYR A N 1
ATOM 837 C CA . TYR A 1 106 ? 10.345 -3.845 -21.571 1.00 93.56 106 TYR A CA 1
ATOM 838 C C . TYR A 1 106 ? 11.114 -2.731 -22.285 1.00 93.56 106 TYR A C 1
ATOM 840 O O . TYR A 1 106 ? 11.583 -2.919 -23.415 1.00 93.56 106 TYR A O 1
ATOM 848 N N . ILE A 1 107 ? 11.265 -1.571 -21.643 1.00 90.56 107 ILE A N 1
ATOM 849 C CA . ILE A 1 107 ? 11.949 -0.414 -22.229 1.00 90.56 107 ILE A CA 1
ATOM 850 C C . ILE A 1 107 ? 13.450 -0.673 -22.330 1.00 90.56 107 ILE A C 1
ATOM 852 O O . ILE A 1 107 ? 14.048 -0.385 -23.371 1.00 90.56 107 ILE A O 1
ATOM 856 N N . GLU A 1 108 ? 14.058 -1.274 -21.307 1.00 88.31 108 GLU A N 1
ATOM 857 C CA . GLU A 1 108 ? 15.467 -1.656 -21.354 1.00 88.31 108 GLU A CA 1
ATOM 858 C C . GLU A 1 108 ? 15.727 -2.709 -22.444 1.00 88.31 108 GLU A C 1
ATOM 860 O O . GLU A 1 108 ? 16.647 -2.557 -23.256 1.00 88.31 108 GLU A O 1
ATOM 865 N N . GLY A 1 109 ? 14.892 -3.749 -22.516 1.00 89.44 109 GLY A N 1
ATOM 866 C CA . GLY A 1 109 ? 14.980 -4.782 -23.546 1.00 89.44 109 GLY A CA 1
ATOM 867 C C . GLY A 1 109 ? 14.847 -4.206 -24.956 1.00 89.44 109 GLY A C 1
ATOM 868 O O . GLY A 1 109 ? 15.679 -4.481 -25.825 1.00 89.44 109 GLY A O 1
ATOM 869 N N . SER A 1 110 ? 13.856 -3.338 -25.166 1.00 88.31 110 SER A N 1
ATOM 870 C CA . SER A 1 110 ? 13.623 -2.666 -26.448 1.00 88.31 110 SER A CA 1
ATOM 871 C C . SER A 1 110 ? 14.798 -1.772 -26.849 1.00 88.31 110 SER A C 1
ATOM 873 O O . SER A 1 110 ? 15.230 -1.802 -28.004 1.00 88.31 110 SER A O 1
ATOM 875 N N . ARG A 1 111 ? 15.375 -1.023 -25.897 1.00 84.06 111 ARG A N 1
ATOM 876 C CA . ARG A 1 111 ? 16.567 -0.197 -26.134 1.00 84.06 111 ARG A CA 1
ATOM 877 C C . ARG A 1 111 ? 17.748 -1.051 -26.598 1.00 84.06 111 ARG A C 1
ATOM 879 O O . ARG A 1 111 ? 18.382 -0.707 -27.593 1.00 84.06 111 ARG A O 1
ATOM 886 N N . ARG A 1 112 ? 18.028 -2.173 -25.927 1.00 86.38 112 ARG A N 1
ATOM 887 C CA . ARG A 1 112 ? 19.145 -3.069 -26.286 1.00 86.38 112 ARG A CA 1
ATOM 888 C C . ARG A 1 112 ? 19.003 -3.634 -27.701 1.00 86.38 112 ARG A C 1
ATOM 890 O O . ARG A 1 112 ? 19.987 -3.677 -28.439 1.00 86.38 112 ARG A O 1
ATOM 897 N N . VAL A 1 113 ? 17.793 -4.048 -28.089 1.00 87.75 113 VAL A N 1
ATOM 898 C CA . VAL A 1 113 ? 17.513 -4.548 -29.447 1.00 87.75 113 VAL A CA 1
ATOM 899 C C . VAL A 1 113 ? 17.744 -3.451 -30.484 1.00 87.75 113 VAL A C 1
ATOM 901 O O . VAL A 1 113 ? 18.463 -3.674 -31.458 1.00 87.75 113 VAL A O 1
ATOM 904 N N . TYR A 1 114 ? 17.207 -2.253 -30.242 1.00 81.00 114 TYR A N 1
ATOM 905 C CA . TYR A 1 114 ? 17.381 -1.114 -31.140 1.00 81.00 114 TYR A CA 1
ATOM 906 C C . TYR A 1 114 ? 18.859 -0.730 -31.312 1.00 81.00 114 TYR A C 1
ATOM 908 O O . TYR A 1 114 ? 19.337 -0.573 -32.435 1.00 81.00 114 TYR A O 1
ATOM 916 N N . GLU A 1 115 ? 19.617 -0.639 -30.217 1.00 80.31 115 GLU A N 1
ATOM 917 C CA . GLU A 1 115 ? 21.050 -0.330 -30.261 1.00 80.31 115 GLU A CA 1
ATOM 918 C C . GLU A 1 115 ? 21.846 -1.365 -31.070 1.00 80.31 115 GLU A C 1
ATOM 920 O O . GLU A 1 115 ? 22.752 -1.000 -31.826 1.00 80.31 115 GLU A O 1
ATOM 925 N N . LEU A 1 116 ? 21.514 -2.653 -30.940 1.00 87.62 116 LEU A N 1
ATOM 926 C CA . LEU A 1 116 ? 22.156 -3.720 -31.706 1.00 87.62 116 LEU A CA 1
ATOM 927 C C . LEU A 1 116 ? 21.854 -3.601 -33.205 1.00 87.62 116 LEU A C 1
ATOM 929 O O . LEU A 1 116 ? 22.765 -3.728 -34.028 1.00 87.62 116 LEU A O 1
ATOM 933 N N . GLU A 1 117 ? 20.597 -3.342 -33.562 1.00 83.88 117 GLU A N 1
ATOM 934 C CA . GLU A 1 117 ? 20.170 -3.212 -34.953 1.00 83.88 117 GLU A CA 1
ATOM 935 C C . GLU A 1 117 ? 20.806 -1.992 -35.628 1.00 83.88 117 GLU A C 1
ATOM 937 O O . GLU A 1 117 ? 21.374 -2.120 -36.716 1.00 83.88 117 GLU A O 1
ATOM 942 N N . VAL A 1 118 ? 20.847 -0.846 -34.942 1.00 83.81 118 VAL A N 1
ATOM 943 C CA . VAL A 1 118 ? 21.532 0.358 -35.435 1.00 83.81 118 VAL A CA 1
ATOM 944 C C . VAL A 1 118 ? 23.028 0.107 -35.636 1.00 83.81 118 VAL A C 1
ATOM 946 O O . VAL A 1 118 ? 23.579 0.459 -36.681 1.00 83.81 118 VAL A O 1
ATOM 949 N N . ARG A 1 119 ? 23.707 -0.548 -34.682 1.00 83.94 119 ARG A N 1
ATOM 950 C CA . ARG A 1 119 ? 25.131 -0.909 -34.828 1.00 83.94 119 ARG A CA 1
ATOM 951 C C . ARG A 1 119 ? 25.362 -1.852 -36.007 1.00 83.94 119 ARG A C 1
ATOM 953 O O . ARG A 1 119 ? 26.331 -1.681 -36.748 1.00 83.94 119 ARG A O 1
ATOM 960 N N . SER A 1 120 ? 24.481 -2.833 -36.196 1.00 89.19 120 SER A N 1
ATOM 961 C CA . SER A 1 120 ? 24.543 -3.775 -37.317 1.00 89.19 120 SER A CA 1
ATOM 962 C C . SER A 1 120 ? 24.400 -3.057 -38.662 1.00 89.19 120 SER A C 1
ATOM 964 O O . SER A 1 120 ? 25.225 -3.252 -39.560 1.00 89.19 120 SER A O 1
ATOM 966 N N . GLN A 1 121 ? 23.413 -2.163 -38.780 1.00 86.06 121 GLN A N 1
ATOM 967 C CA . GLN A 1 121 ? 23.180 -1.353 -39.976 1.00 86.06 121 GLN A CA 1
ATOM 968 C C . GLN A 1 121 ? 24.361 -0.420 -40.272 1.00 86.06 121 GLN A C 1
ATOM 970 O O . GLN A 1 121 ? 24.837 -0.384 -41.407 1.00 86.06 121 GLN A O 1
ATOM 975 N N . ALA A 1 122 ? 24.902 0.264 -39.258 1.00 82.00 122 ALA A N 1
ATOM 976 C CA . ALA A 1 122 ? 26.091 1.103 -39.405 1.00 82.00 122 ALA A CA 1
ATOM 977 C C . ALA A 1 122 ? 27.300 0.293 -39.907 1.00 82.00 122 ALA A C 1
ATOM 979 O O . ALA A 1 122 ? 27.958 0.680 -40.873 1.00 82.00 122 ALA A O 1
ATOM 980 N N . ALA A 1 123 ? 27.544 -0.890 -39.335 1.00 85.44 123 ALA A N 1
ATOM 981 C CA . ALA A 1 123 ? 28.626 -1.767 -39.772 1.00 85.44 123 ALA A CA 1
ATOM 982 C C . ALA A 1 123 ? 28.401 -2.330 -41.191 1.00 85.44 123 ALA A C 1
ATOM 984 O O . ALA A 1 123 ? 29.360 -2.595 -41.923 1.00 85.44 123 ALA A O 1
ATOM 985 N N . ALA A 1 124 ? 27.154 -2.571 -41.604 1.00 85.62 124 ALA A N 1
ATOM 986 C CA . ALA A 1 124 ? 26.829 -2.964 -42.976 1.00 85.62 124 ALA A CA 1
ATOM 987 C C . ALA A 1 124 ? 27.112 -1.818 -43.963 1.00 85.62 124 ALA A C 1
ATOM 989 O O . ALA A 1 124 ? 27.730 -2.048 -45.009 1.00 85.62 124 ALA A O 1
ATOM 990 N N . LEU A 1 125 ? 26.740 -0.591 -43.590 1.00 81.94 125 LEU A N 1
ATOM 991 C CA . LEU A 1 125 ? 26.970 0.626 -44.364 1.00 81.94 125 LEU A CA 1
ATOM 992 C C . LEU A 1 125 ? 28.465 0.921 -44.536 1.00 81.94 125 LEU A C 1
ATOM 994 O O . LEU A 1 125 ? 28.928 1.141 -45.654 1.00 81.94 125 LEU A O 1
ATOM 998 N N . GLU A 1 126 ? 29.256 0.826 -43.465 1.00 81.00 126 GLU A N 1
ATOM 999 C CA . GLU A 1 126 ? 30.715 0.986 -43.524 1.00 81.00 126 GLU A CA 1
ATOM 1000 C C . GLU A 1 126 ? 31.373 -0.014 -44.483 1.00 81.00 126 GLU A C 1
ATOM 1002 O O . GLU A 1 126 ? 32.272 0.338 -45.250 1.00 81.00 126 GLU A O 1
ATOM 1007 N N . ARG A 1 127 ? 30.912 -1.271 -44.489 1.00 83.50 127 ARG A N 1
ATOM 1008 C CA . ARG A 1 127 ? 31.406 -2.288 -45.431 1.00 83.50 127 ARG A CA 1
ATOM 1009 C C . ARG A 1 127 ? 31.033 -1.965 -46.877 1.00 83.50 127 ARG A C 1
ATOM 1011 O O . ARG A 1 127 ? 31.786 -2.314 -47.783 1.00 83.50 127 ARG A O 1
ATOM 1018 N N . GLN A 1 128 ? 29.880 -1.349 -47.131 1.00 79.38 128 GLN A N 1
ATOM 1019 C CA . GLN A 1 128 ? 29.499 -0.892 -48.473 1.00 79.38 128 GLN A CA 1
ATOM 1020 C C . GLN A 1 128 ? 30.347 0.306 -48.921 1.00 79.38 128 GLN A C 1
ATOM 1022 O O . GLN A 1 128 ? 30.900 0.270 -50.019 1.00 79.38 128 GLN A O 1
ATOM 1027 N N . LEU A 1 129 ? 30.561 1.284 -48.037 1.00 72.06 129 LEU A N 1
ATOM 1028 C CA . LEU A 1 129 ? 31.424 2.445 -48.278 1.00 72.06 129 LEU A CA 1
ATOM 1029 C C . LEU A 1 129 ? 32.876 2.047 -48.586 1.00 72.06 129 LEU A C 1
ATOM 1031 O O . LEU A 1 129 ? 33.473 2.551 -49.536 1.00 72.06 129 LEU A O 1
ATOM 1035 N N . ARG A 1 130 ? 33.440 1.083 -47.842 1.00 72.50 130 ARG A N 1
ATOM 1036 C CA . ARG A 1 130 ? 34.793 0.547 -48.103 1.00 72.50 130 ARG A CA 1
ATOM 1037 C C . ARG A 1 130 ? 34.921 -0.156 -49.456 1.00 72.50 130 ARG A C 1
ATOM 1039 O O . ARG A 1 130 ? 36.024 -0.238 -49.984 1.00 72.50 130 ARG A O 1
ATOM 1046 N N . ARG A 1 131 ? 33.816 -0.647 -50.027 1.00 73.56 131 ARG A N 1
ATOM 1047 C CA . ARG A 1 131 ? 33.777 -1.287 -51.354 1.00 73.56 131 ARG A CA 1
ATOM 1048 C C . ARG A 1 131 ? 33.631 -0.284 -52.509 1.00 73.56 131 ARG A C 1
ATOM 1050 O O . ARG A 1 131 ? 33.469 -0.706 -53.647 1.00 73.56 131 ARG A O 1
ATOM 1057 N N . GLY A 1 132 ? 33.713 1.023 -52.241 1.00 60.38 132 GLY A N 1
ATOM 1058 C CA . GLY A 1 132 ? 33.750 2.068 -53.271 1.00 60.38 132 GLY A CA 1
ATOM 1059 C C . GLY A 1 132 ? 32.405 2.368 -53.939 1.00 60.38 132 GLY A C 1
ATOM 1060 O O . GLY A 1 132 ? 32.363 3.127 -54.904 1.00 60.38 132 GLY A O 1
ATOM 1061 N N . ALA A 1 133 ? 31.302 1.811 -53.437 1.00 58.28 133 ALA A N 1
ATOM 1062 C CA . ALA A 1 133 ? 29.972 2.102 -53.947 1.00 58.28 133 ALA A CA 1
ATOM 1063 C C . ALA A 1 133 ? 29.424 3.367 -53.264 1.00 58.28 133 ALA A C 1
ATOM 1065 O O . ALA A 1 133 ? 29.079 3.333 -52.087 1.00 58.28 133 ALA A O 1
ATOM 1066 N N . PHE A 1 134 ? 29.300 4.450 -54.040 1.00 58.69 134 PHE A N 1
ATOM 1067 C CA . PHE A 1 134 ? 28.518 5.656 -53.726 1.00 58.69 134 PHE A CA 1
ATOM 1068 C C . PHE A 1 134 ? 29.188 6.668 -52.772 1.00 58.69 134 PHE A C 1
ATOM 1070 O O . PHE A 1 134 ? 29.091 6.579 -51.551 1.00 58.69 134 PHE A O 1
ATOM 1077 N N . ARG A 1 135 ? 29.875 7.672 -53.341 1.00 56.16 135 ARG A N 1
ATOM 1078 C CA . ARG A 1 135 ? 30.654 8.660 -52.570 1.00 56.16 135 ARG A CA 1
ATOM 1079 C C . ARG A 1 135 ? 29.927 9.977 -52.263 1.00 56.16 135 ARG A C 1
ATOM 1081 O O . ARG A 1 135 ? 30.332 10.640 -51.317 1.00 56.16 135 ARG A O 1
ATOM 1088 N N . ASP A 1 136 ? 28.820 10.302 -52.940 1.00 51.25 136 ASP A N 1
ATOM 1089 C CA . ASP A 1 136 ? 28.280 11.675 -52.871 1.00 51.25 136 ASP A CA 1
ATOM 1090 C C . ASP A 1 136 ? 26.931 11.832 -52.142 1.00 51.25 136 ASP A C 1
ATOM 1092 O O . ASP A 1 136 ? 26.695 12.873 -51.536 1.00 51.25 136 ASP A O 1
ATOM 1096 N N . SER A 1 137 ? 26.067 10.810 -52.065 1.00 52.44 137 SER A N 1
ATOM 1097 C CA . SER A 1 137 ? 24.811 10.922 -51.282 1.00 52.44 137 SER A CA 1
ATOM 1098 C C . SER A 1 137 ? 24.938 10.501 -49.809 1.00 52.44 137 SER A C 1
ATOM 1100 O O . SER A 1 137 ? 24.030 10.740 -49.017 1.00 52.44 137 SER A O 1
ATOM 1102 N N . LEU A 1 138 ? 26.062 9.891 -49.416 1.00 54.00 138 LEU A N 1
ATOM 1103 C CA . LEU A 1 138 ? 26.250 9.289 -48.087 1.00 54.00 138 LEU A CA 1
ATOM 1104 C C . LEU A 1 138 ? 26.777 10.241 -47.015 1.00 54.00 138 LEU A C 1
ATOM 1106 O O . LEU A 1 138 ? 26.522 10.008 -45.836 1.00 54.00 138 LEU A O 1
ATOM 1110 N N . VAL A 1 139 ? 27.432 11.342 -47.391 1.00 53.62 139 VAL A N 1
ATOM 1111 C CA . VAL A 1 139 ? 27.855 12.359 -46.412 1.00 53.62 139 VAL A CA 1
ATOM 1112 C C . VAL A 1 139 ? 26.628 12.973 -45.727 1.00 53.62 139 VAL A C 1
ATOM 1114 O O . VAL A 1 139 ? 26.635 13.179 -44.517 1.00 53.62 139 VAL A O 1
ATOM 1117 N N . SER A 1 140 ? 25.530 13.159 -46.468 1.00 50.84 140 SER A N 1
ATOM 1118 C CA . SER A 1 140 ? 24.260 13.642 -45.915 1.00 50.84 140 SER A CA 1
ATOM 1119 C C . SER A 1 140 ? 23.588 12.607 -44.999 1.00 50.84 140 SER A C 1
ATOM 1121 O O . SER A 1 140 ? 23.156 12.959 -43.902 1.00 50.84 140 SER A O 1
ATOM 1123 N N . LEU A 1 141 ? 23.576 11.322 -45.383 1.00 54.00 141 LEU A N 1
ATOM 1124 C CA . LEU A 1 141 ? 22.958 10.250 -44.587 1.00 54.00 141 LEU A CA 1
ATOM 1125 C C . LEU A 1 141 ? 23.728 9.946 -43.290 1.00 54.00 141 LEU A C 1
ATOM 1127 O O . LEU A 1 141 ? 23.114 9.764 -42.242 1.00 54.00 141 LEU A O 1
ATOM 1131 N N . CYS A 1 142 ? 25.064 9.927 -43.334 1.00 54.47 142 CYS A N 1
ATOM 1132 C CA . CYS A 1 142 ? 25.894 9.698 -42.149 1.00 54.47 142 CYS A CA 1
ATOM 1133 C C . CYS A 1 142 ? 25.797 10.853 -41.143 1.00 54.47 142 CYS A C 1
ATOM 1135 O O . CYS A 1 142 ? 25.725 10.598 -39.944 1.00 54.47 142 CYS A O 1
ATOM 1137 N N . ILE A 1 143 ? 25.728 12.108 -41.604 1.00 55.22 143 ILE A N 1
ATOM 1138 C CA . ILE A 1 143 ? 25.494 13.257 -40.715 1.00 55.22 143 ILE A CA 1
ATOM 1139 C C . ILE A 1 143 ? 24.095 13.165 -40.087 1.00 55.22 143 ILE A C 1
ATOM 1141 O O . ILE A 1 143 ? 23.954 13.354 -38.881 1.00 55.22 143 ILE A O 1
ATOM 1145 N N . HIS A 1 144 ? 23.075 12.795 -40.868 1.00 53.88 144 HIS A N 1
ATOM 1146 C CA . HIS A 1 144 ? 21.708 12.642 -40.364 1.00 53.88 144 HIS A CA 1
ATOM 1147 C C . HIS A 1 144 ? 21.590 11.512 -39.326 1.00 53.88 144 HIS A C 1
ATOM 1149 O O . HIS A 1 144 ? 20.898 11.660 -38.320 1.00 53.88 144 HIS A O 1
ATOM 1155 N N . MET A 1 145 ? 22.308 10.404 -39.522 1.00 53.84 145 MET A N 1
ATOM 1156 C CA . MET A 1 145 ? 22.309 9.269 -38.596 1.00 53.84 145 MET A CA 1
ATOM 1157 C C . MET A 1 145 ? 23.106 9.561 -37.312 1.00 53.84 145 MET A C 1
ATOM 1159 O O . MET A 1 145 ? 22.665 9.189 -36.227 1.00 53.84 145 MET A O 1
ATOM 1163 N N . CYS A 1 146 ? 24.221 10.297 -37.401 1.00 47.78 146 CYS A N 1
ATOM 1164 C CA . CYS A 1 146 ? 24.994 10.726 -36.229 1.00 47.78 146 CYS A CA 1
ATOM 1165 C C . CYS A 1 146 ? 24.261 11.772 -35.372 1.00 47.78 146 CYS A C 1
ATOM 1167 O O . CYS A 1 146 ? 24.341 11.710 -34.147 1.00 47.78 146 CYS A O 1
ATOM 1169 N N . ILE A 1 147 ? 23.518 12.702 -35.984 1.00 51.12 147 ILE A N 1
ATOM 1170 C CA . ILE A 1 147 ? 22.698 13.675 -35.240 1.00 51.12 147 ILE A CA 1
ATOM 1171 C C . ILE A 1 147 ? 21.558 12.960 -34.497 1.00 51.12 147 ILE A C 1
ATOM 1173 O O . ILE A 1 147 ? 21.328 13.230 -33.319 1.00 51.12 147 ILE A O 1
ATOM 1177 N N . ASN A 1 148 ? 20.912 11.982 -35.137 1.00 49.38 148 ASN A N 1
ATOM 1178 C CA . ASN A 1 148 ? 19.836 11.210 -34.513 1.00 49.38 148 ASN A CA 1
ATOM 1179 C C . ASN A 1 148 ? 20.319 10.322 -33.355 1.00 49.38 148 ASN A C 1
ATOM 1181 O O . ASN A 1 148 ? 19.604 10.170 -32.367 1.00 49.38 148 ASN A O 1
ATOM 1185 N N . LEU A 1 149 ? 21.532 9.765 -33.439 1.00 48.47 149 LEU A N 1
ATOM 1186 C CA . LEU A 1 149 ? 22.054 8.879 -32.395 1.00 48.47 149 LEU A CA 1
ATOM 1187 C C . LEU A 1 149 ? 22.599 9.629 -31.171 1.00 48.47 149 LEU A C 1
ATOM 1189 O O . LEU A 1 149 ? 22.617 9.068 -30.080 1.00 48.47 149 LEU A O 1
ATOM 1193 N N . HIS A 1 150 ? 23.047 10.877 -31.342 1.00 42.12 150 HIS A N 1
ATOM 1194 C CA . HIS A 1 150 ? 23.721 11.626 -30.278 1.00 42.12 150 HIS A CA 1
ATOM 1195 C C . HIS A 1 150 ? 22.864 12.738 -29.648 1.00 42.12 150 HIS A C 1
ATOM 1197 O O . HIS A 1 150 ? 23.206 13.206 -28.562 1.00 42.12 150 HIS A O 1
ATOM 1203 N N . PHE A 1 151 ? 21.767 13.161 -30.293 1.00 42.66 151 PHE A N 1
ATOM 1204 C CA . PHE A 1 151 ? 20.939 14.271 -29.800 1.00 42.66 151 PHE A CA 1
ATOM 1205 C C . PHE A 1 151 ? 19.431 14.022 -29.725 1.00 42.66 151 PHE A C 1
ATOM 1207 O O . PHE A 1 151 ? 18.747 14.871 -29.163 1.00 42.66 151 PHE A O 1
ATOM 1214 N N . GLY A 1 152 ? 18.893 12.901 -30.222 1.00 49.97 152 GLY A N 1
ATOM 1215 C CA . GLY A 1 152 ? 17.450 12.631 -30.114 1.00 49.97 152 GLY A CA 1
ATOM 1216 C C . GLY A 1 152 ? 16.549 13.788 -30.594 1.00 49.97 152 GLY A C 1
ATOM 1217 O O . GLY A 1 152 ? 15.487 14.000 -30.010 1.00 49.97 152 GLY A O 1
ATOM 1218 N N . LEU A 1 153 ? 16.998 14.552 -31.602 1.00 40.78 153 LEU A N 1
ATOM 1219 C CA . LEU A 1 153 ? 16.246 15.624 -32.272 1.00 40.78 153 LEU A CA 1
ATOM 1220 C C . LEU A 1 153 ? 15.443 15.050 -33.444 1.00 40.78 153 LEU A C 1
ATOM 1222 O O . LEU A 1 153 ? 16.085 14.458 -34.339 1.00 40.78 153 LEU A O 1
#

InterPro domains:
  IPR013606 IMD/I-BAR domain [PF08397] (9-127)
  IPR013606 IMD/I-BAR domain [PS51338] (1-153)
  IPR027267 AH/BAR domain superfamily [G3DSA:1.20.1270.60] (4-132)
  IPR027267 AH/BAR domain superfamily [SSF103657] (7-134)
  IPR0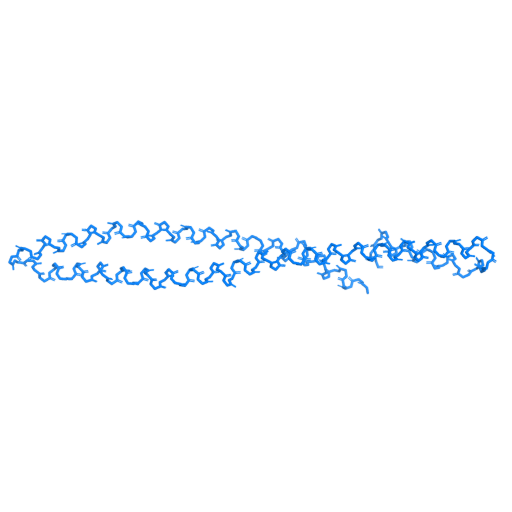27681 I-BAR domain containing protein IRSp53/IRTKS/Pinkbar [PTHR14206] (8-129)